Protein AF-0000000085568715 (afdb_homodimer)

Nearest PDB structures (foldseek):
  1q53-assembly1_B  TM=8.128E-01  e=7.634E-03  Arabidopsis thaliana
  8oz4-assembly1_A  TM=8.102E-01  e=3.829E-02  Populus tremula
  3bn7-assembly1_A-2  TM=7.152E-01  e=2.344E-02  Caulobacter vibrioides CB15
  2ftr-assembly1_B  TM=7.388E-01  e=7.197E-02  Halalkalibacterium halodurans C-125
  1q53-assembly1_B  TM=8.127E-01  e=7.634E-03  Arabidopsis thaliana

Solvent-accessible surface area (backbone atoms only — not comparable to full-atom values): 9704 Å² total; per-residue (Å²): 112,68,66,58,50,30,54,51,47,65,69,36,77,54,51,68,31,33,35,40,29,47,61,78,57,85,64,91,55,54,33,86,84,58,51,67,47,76,50,75,39,52,92,41,73,66,36,44,54,50,45,63,68,30,69,68,45,46,55,50,48,54,56,48,59,72,71,44,95,73,77,79,41,84,80,53,62,78,43,79,46,79,111,69,65,57,51,28,54,52,48,66,68,36,77,54,52,68,32,33,35,40,29,46,61,76,57,86,64,91,55,53,34,86,84,58,53,66,47,74,50,75,41,52,92,40,72,68,38,45,55,51,44,63,68,28,68,68,45,46,56,50,48,54,56,48,59,72,72,45,94,74,80,80,40,83,77,51,62,78,42,80,47,81

Sequence (164 aa):
MLNGLKKLFSEIDLVKSAEWSVSRSALPSPAKGFTHAAVMRFDSQEDCLAFMTHPAHVELGATFLDAVDDFLGLNFPVLSLKMLNGLKKLFSEIDLVKSAEWSVSRSALPSPAKGFTHAAVMRFDSQEDCLAFMTHPAHVELGATFLDAVDDFLGLNFPVLSLK

Organism: NCBI:txid586396

InterPro domains:
  IPR011008 Dimeric alpha-beta barrel [SSF54909] (3-78)
  IPR013097 Stress responsive alpha+beta-barrel [PF07876] (1-72)
  IPR013097 Stress responsive alpha+beta-barrel [PS51502] (1-76)
  IPR044662 Stress-response A/B barrel domain-containing protein HS1/DABB1-like [PTHR33178] (1-77)

pLDDT: mean 87.75, std 8.21, range [57.75, 95.31]

Structure (mmCIF, N/CA/C/O backbone):
data_AF-0000000085568715-model_v1
#
loop_
_entity.id
_entity.type
_entity.pdbx_description
1 polymer 'Stress-response A/B barrel domain-containing protein'
#
loop_
_atom_site.group_PDB
_atom_site.id
_atom_site.type_symbol
_atom_site.label_atom_id
_atom_site.label_alt_id
_atom_site.label_comp_id
_atom_site.label_asym_id
_atom_site.label_entity_id
_atom_site.label_seq_id
_atom_site.pdbx_PDB_ins_code
_atom_site.Cartn_x
_atom_site.Cartn_y
_atom_site.Cartn_z
_atom_site.occupancy
_atom_site.B_iso_or_equiv
_atom_site.auth_seq_id
_atom_site.auth_comp_id
_atom_site.auth_asym_id
_atom_site.auth_atom_id
_atom_site.pdbx_PDB_model_num
ATOM 1 N N . MET A 1 1 ? 13.648 -15.484 -11.055 1 67.62 1 MET A N 1
ATOM 2 C CA . MET A 1 1 ? 12.539 -15.414 -10.102 1 67.62 1 MET A CA 1
ATOM 3 C C . MET A 1 1 ? 11.656 -14.203 -10.383 1 67.62 1 MET A C 1
ATOM 5 O O . MET A 1 1 ? 10.461 -14.352 -10.625 1 67.62 1 MET A O 1
ATOM 9 N N . LEU A 1 2 ? 12.219 -13.047 -10.633 1 73.5 2 LEU A N 1
ATOM 10 C CA . LEU A 1 2 ? 11.438 -11.828 -10.852 1 73.5 2 LEU A CA 1
ATOM 11 C C . LEU A 1 2 ? 10.75 -11.867 -12.211 1 73.5 2 LEU A C 1
ATOM 13 O O . LEU A 1 2 ? 9.578 -11.492 -12.328 1 73.5 2 LEU A O 1
ATOM 17 N N . ASN A 1 3 ? 11.445 -12.438 -13.141 1 76.88 3 ASN A N 1
ATOM 18 C CA . ASN A 1 3 ? 10.883 -12.516 -14.484 1 76.88 3 ASN A CA 1
ATOM 19 C C . ASN A 1 3 ? 9.68 -13.453 -14.531 1 76.88 3 ASN A C 1
ATOM 21 O O . ASN A 1 3 ? 8.711 -13.195 -15.242 1 76.88 3 ASN A O 1
ATOM 25 N N . GLY A 1 4 ? 9.797 -14.422 -13.797 1 76.94 4 GLY A N 1
ATOM 26 C CA . GLY A 1 4 ? 8.688 -15.359 -13.711 1 76.94 4 GLY A CA 1
ATOM 27 C C . GLY A 1 4 ? 7.453 -14.766 -13.047 1 76.94 4 GLY A C 1
ATOM 28 O O . GLY A 1 4 ? 6.332 -14.992 -13.5 1 76.94 4 GLY A O 1
ATOM 29 N N . LEU A 1 5 ? 7.711 -13.969 -12.109 1 80.06 5 LEU A N 1
ATOM 30 C CA . LEU A 1 5 ? 6.609 -13.305 -11.414 1 80.06 5 LEU A CA 1
ATOM 31 C C . LEU A 1 5 ? 5.93 -12.289 -12.328 1 80.06 5 LEU A C 1
ATOM 33 O O . LEU A 1 5 ? 4.699 -12.211 -12.367 1 80.06 5 LEU A O 1
ATOM 37 N N . LYS A 1 6 ? 6.707 -11.602 -13.086 1 85 6 LYS A N 1
ATOM 38 C CA . LYS A 1 6 ? 6.168 -10.61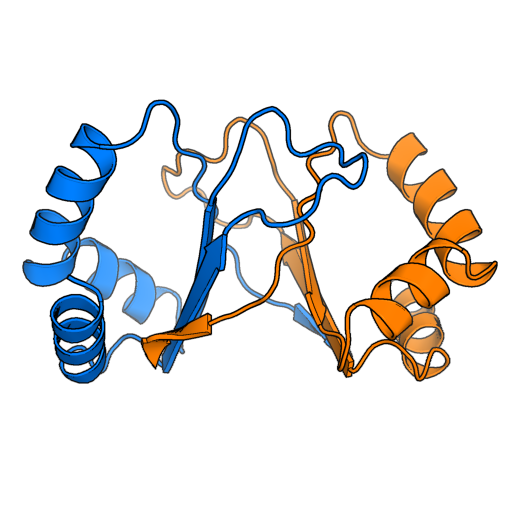7 -14.016 1 85 6 LYS A CA 1
ATOM 39 C C . LYS A 1 6 ? 5.297 -11.281 -15.078 1 85 6 LYS A C 1
ATOM 41 O O . LYS A 1 6 ? 4.223 -10.781 -15.414 1 85 6 LYS A O 1
ATOM 46 N N . LYS A 1 7 ? 5.797 -12.336 -15.578 1 82.62 7 LYS A N 1
ATOM 47 C CA . LYS A 1 7 ? 5.043 -13.078 -16.578 1 82.62 7 LYS A CA 1
ATOM 48 C C . LYS A 1 7 ? 3.727 -13.602 -16 1 82.62 7 LYS A C 1
ATOM 50 O O . LYS A 1 7 ? 2.688 -13.539 -16.672 1 82.62 7 LYS A O 1
ATOM 55 N N . LEU A 1 8 ? 3.82 -14 -14.844 1 81.31 8 LEU A N 1
ATOM 56 C CA . LEU A 1 8 ? 2.629 -14.523 -14.188 1 81.31 8 LEU A CA 1
ATOM 57 C C . LEU A 1 8 ? 1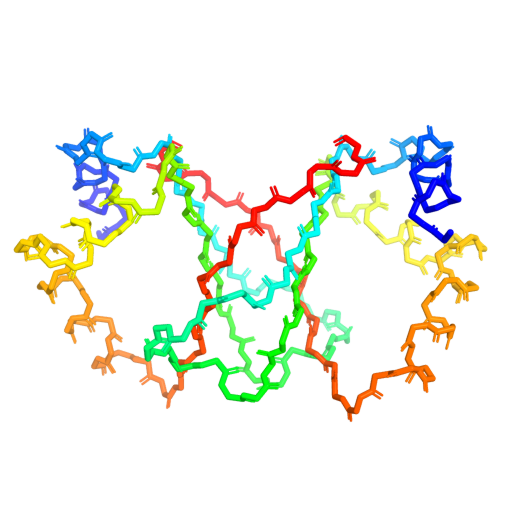.572 -13.438 -14.031 1 81.31 8 LEU A C 1
ATOM 59 O O . LEU A 1 8 ? 0.412 -13.633 -14.391 1 81.31 8 LEU A O 1
ATOM 63 N N . PHE A 1 9 ? 1.966 -12.289 -13.609 1 85.94 9 PHE A N 1
ATOM 64 C CA . PHE A 1 9 ? 1.025 -11.195 -13.391 1 85.94 9 PHE A CA 1
ATOM 65 C C . PHE A 1 9 ? 0.506 -10.656 -14.719 1 85.94 9 PHE A C 1
ATOM 67 O O . PHE A 1 9 ? -0.634 -10.195 -14.805 1 85.94 9 PHE A O 1
ATOM 74 N N . SER A 1 10 ? 1.335 -10.766 -15.68 1 86.12 10 SER A N 1
ATOM 75 C CA . SER A 1 10 ? 0.915 -10.297 -17 1 86.12 10 SER A CA 1
ATOM 76 C C . SER A 1 10 ? -0.204 -11.164 -17.562 1 86.12 10 SER A C 1
ATOM 78 O O . SER A 1 10 ? -1.019 -10.695 -18.359 1 86.12 10 SER A O 1
ATOM 80 N N . GLU A 1 11 ? -0.207 -12.352 -17.109 1 85.38 11 GLU A N 1
ATOM 81 C CA . GLU A 1 11 ? -1.187 -13.297 -17.641 1 85.38 11 GLU A CA 1
ATOM 82 C C . GLU A 1 11 ? -2.482 -13.25 -16.828 1 85.38 11 GLU A C 1
ATOM 84 O O . GLU A 1 11 ? -3.504 -13.797 -17.266 1 85.38 11 GLU A O 1
ATOM 89 N N . ILE A 1 12 ? -2.432 -12.656 -15.758 1 89.56 12 ILE A N 1
ATOM 90 C CA . ILE A 1 12 ? -3.625 -12.547 -14.922 1 89.56 12 ILE A CA 1
ATOM 91 C C . ILE A 1 12 ? -4.309 -11.203 -15.164 1 89.56 12 ILE A C 1
ATOM 93 O O . ILE A 1 12 ? -3.957 -10.2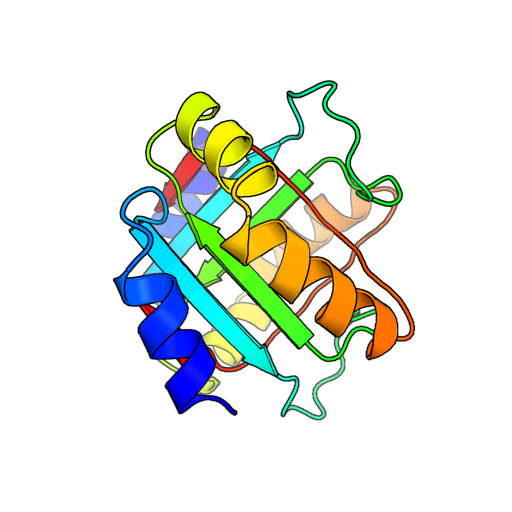03 -14.539 1 89.56 12 ILE A O 1
ATOM 97 N N . ASP A 1 13 ? -5.391 -11.156 -15.938 1 91.31 13 ASP A N 1
ATOM 98 C CA . ASP A 1 13 ? -6.059 -9.922 -16.344 1 91.31 13 ASP A CA 1
ATOM 99 C C . ASP A 1 13 ? -6.777 -9.266 -15.172 1 91.31 13 ASP A C 1
ATOM 101 O O . ASP A 1 13 ? -7.066 -8.07 -15.203 1 91.31 13 ASP A O 1
ATOM 105 N N . LEU A 1 14 ? -7.07 -10.062 -14.203 1 92.88 14 LEU A N 1
ATOM 106 C CA . LEU A 1 14 ? -7.805 -9.562 -13.047 1 92.88 14 LEU A CA 1
ATOM 107 C C . LEU A 1 14 ? -7 -8.508 -12.297 1 92.88 14 LEU A C 1
ATOM 109 O O . LEU A 1 14 ? -7.57 -7.609 -11.672 1 92.88 14 LEU A O 1
ATOM 113 N N . VAL A 1 15 ? -5.699 -8.633 -12.383 1 93.69 15 VAL A N 1
ATOM 114 C CA . VAL A 1 15 ? -4.812 -7.695 -11.695 1 93.69 15 VAL A CA 1
ATOM 115 C C . VAL A 1 15 ? -4.492 -6.52 -12.617 1 93.69 15 VAL A C 1
ATOM 117 O O . VAL A 1 15 ? -3.941 -6.707 -13.703 1 93.69 15 VAL A O 1
ATOM 120 N N . LYS A 1 16 ? -4.777 -5.316 -12.156 1 95.25 16 LYS A N 1
ATOM 121 C CA . LYS A 1 16 ? -4.543 -4.137 -12.984 1 95.25 16 LYS A CA 1
ATOM 122 C C . LYS A 1 16 ? -3.119 -3.613 -12.805 1 95.25 16 LYS A C 1
ATOM 124 O O . LYS A 1 16 ? -2.496 -3.15 -13.766 1 95.25 16 LYS A O 1
ATOM 129 N N . SER A 1 17 ? -2.732 -3.67 -11.617 1 95 17 SER A N 1
ATOM 130 C CA . SER A 1 17 ? -1.354 -3.301 -11.312 1 95 17 SER A CA 1
ATOM 131 C C . SER A 1 17 ? -0.828 -4.074 -10.109 1 95 17 SER A C 1
ATOM 133 O O . SER A 1 17 ? -1.598 -4.453 -9.227 1 95 17 SER A O 1
ATOM 135 N N . ALA A 1 18 ? 0.452 -4.379 -10.172 1 94.5 18 ALA A N 1
ATOM 136 C CA . ALA A 1 18 ? 1.166 -5.047 -9.086 1 94.5 18 ALA A CA 1
ATOM 137 C C . ALA A 1 18 ? 2.527 -4.402 -8.852 1 94.5 18 ALA A C 1
ATOM 139 O O . ALA A 1 18 ? 3.297 -4.191 -9.789 1 94.5 18 ALA A O 1
ATOM 140 N N . GLU A 1 19 ? 2.752 -4.035 -7.625 1 94.75 19 GLU A N 1
ATOM 141 C CA . GLU A 1 19 ? 4 -3.393 -7.227 1 94.75 19 GLU A CA 1
ATOM 142 C C . GLU A 1 19 ? 4.672 -4.148 -6.082 1 94.75 19 GLU A C 1
ATOM 144 O O . GLU A 1 19 ? 3.99 -4.707 -5.215 1 94.75 19 GLU A O 1
ATOM 149 N N . TRP A 1 20 ? 5.965 -4.141 -6.199 1 93.19 20 TRP A N 1
ATOM 150 C CA . TRP A 1 20 ? 6.793 -4.805 -5.195 1 93.19 20 TRP A CA 1
ATOM 151 C C . TRP A 1 20 ? 7.805 -3.834 -4.598 1 93.19 20 TRP A C 1
ATOM 153 O O . TRP A 1 20 ? 8.391 -3.02 -5.312 1 93.19 20 TRP A O 1
ATOM 163 N N . SER A 1 21 ? 7.938 -3.928 -3.232 1 93.5 21 SER A N 1
ATOM 164 C CA . SER A 1 21 ? 8.898 -3.074 -2.541 1 93.5 21 SER A CA 1
ATOM 165 C C . SER A 1 21 ? 9.727 -3.871 -1.536 1 93.5 21 SER A C 1
ATOM 167 O O . SER A 1 21 ? 9.203 -4.773 -0.876 1 93.5 21 SER A O 1
ATOM 169 N N . VAL A 1 22 ? 11.016 -3.48 -1.497 1 90.88 22 VAL A N 1
ATOM 170 C CA . VAL A 1 22 ? 11.938 -4.066 -0.526 1 90.88 22 VAL A CA 1
ATOM 171 C C . VAL A 1 22 ? 12.633 -2.959 0.264 1 90.88 22 VAL A C 1
ATOM 173 O O . VAL A 1 22 ? 13.039 -1.943 -0.305 1 90.88 22 VAL A O 1
ATOM 176 N N . SER A 1 23 ? 12.602 -3.195 1.542 1 87.12 23 SER A N 1
ATOM 177 C CA . SER A 1 23 ? 13.273 -2.219 2.391 1 87.12 23 SER A CA 1
ATOM 178 C C . SER A 1 23 ? 14.734 -2.035 1.974 1 87.12 23 SER A C 1
ATOM 180 O O . SER A 1 23 ? 15.461 -3.012 1.807 1 87.12 23 SER A O 1
ATOM 182 N N . ARG A 1 24 ? 15.117 -0.902 1.53 1 72.88 24 ARG A N 1
ATOM 183 C CA . ARG A 1 24 ? 16.516 -0.625 1.245 1 72.88 24 ARG A CA 1
ATOM 184 C C . ARG A 1 24 ? 17.078 0.418 2.207 1 72.88 24 ARG A C 1
ATOM 186 O O . ARG A 1 24 ? 18.266 0.768 2.135 1 72.88 24 ARG A O 1
ATOM 193 N N . SER A 1 25 ? 16.172 0.92 2.906 1 62.06 25 SER A N 1
ATOM 194 C CA . SER A 1 25 ? 16.672 2.07 3.643 1 62.06 25 SER A CA 1
ATOM 195 C C . SER A 1 25 ? 16.812 1.761 5.129 1 62.06 25 SER A C 1
ATOM 197 O O . SER A 1 25 ? 16.031 0.973 5.676 1 62.06 25 SER A O 1
ATOM 199 N N . ALA A 1 26 ? 17.875 2.164 5.5 1 58.22 26 ALA A N 1
ATOM 200 C CA . ALA A 1 26 ? 18.266 2.162 6.902 1 58.22 26 ALA A CA 1
ATOM 201 C C . ALA A 1 26 ? 17.469 3.178 7.707 1 58.22 26 ALA A C 1
ATOM 203 O O . ALA A 1 26 ? 17.656 3.316 8.922 1 58.22 26 ALA A O 1
ATOM 204 N N . LEU A 1 27 ? 16.5 3.902 7.031 1 60.31 27 LEU A N 1
ATOM 205 C CA . LEU A 1 27 ? 15.844 4.953 7.801 1 60.31 27 LEU A CA 1
ATOM 206 C C . LEU A 1 27 ? 14.93 4.359 8.867 1 60.31 27 LEU A C 1
ATOM 208 O O . LEU A 1 27 ? 14.32 3.305 8.656 1 60.31 27 LEU A O 1
ATOM 212 N N . PRO A 1 28 ? 15.102 5.008 10.008 1 64.06 28 PRO A N 1
ATOM 213 C CA . PRO A 1 28 ? 14.188 4.586 11.07 1 64.06 28 PRO A CA 1
ATOM 214 C C . PRO A 1 28 ? 12.727 4.598 10.641 1 64.06 28 PRO A C 1
ATOM 216 O O . PRO A 1 28 ? 12.273 5.551 10 1 64.06 28 PRO A O 1
ATOM 219 N N . SER A 1 29 ? 12.203 3.521 10.492 1 73.5 29 SER A N 1
ATOM 220 C CA . SER A 1 29 ? 10.781 3.416 10.18 1 73.5 29 SER A CA 1
ATOM 221 C C . SER A 1 29 ? 10.078 2.447 11.117 1 73.5 29 SER A C 1
ATOM 223 O O . SER A 1 29 ? 10.703 1.529 11.656 1 73.5 29 SER A O 1
ATOM 225 N N . PRO A 1 30 ? 8.93 2.883 11.469 1 87.12 30 PRO A N 1
ATOM 226 C CA . PRO A 1 30 ? 8.133 1.93 12.242 1 87.12 30 PRO A CA 1
ATOM 227 C C . PRO A 1 30 ? 7.676 0.732 11.414 1 87.12 30 PRO A C 1
ATOM 229 O O . PRO A 1 30 ? 6.48 0.423 11.375 1 87.12 30 PRO A O 1
ATOM 232 N N . ALA A 1 31 ? 8.578 0.003 10.797 1 89.75 31 ALA A N 1
ATOM 233 C CA . ALA A 1 31 ? 8.289 -1.083 9.867 1 89.75 31 ALA A CA 1
ATOM 234 C C . ALA A 1 31 ? 7.926 -2.363 10.609 1 89.75 31 ALA A C 1
ATOM 236 O O . ALA A 1 31 ? 7.422 -3.316 10.008 1 89.75 31 ALA A O 1
ATOM 237 N N . LYS A 1 32 ? 8.125 -2.482 11.891 1 91 32 LYS A N 1
ATOM 238 C CA . LYS A 1 32 ? 7.754 -3.594 12.766 1 91 32 LYS A CA 1
ATOM 239 C C . LYS A 1 32 ? 8.273 -4.918 12.211 1 91 32 LYS A C 1
ATOM 241 O O . LYS A 1 32 ? 7.559 -5.922 12.219 1 91 32 LYS A O 1
ATOM 246 N N . GLY A 1 33 ? 9.43 -4.84 11.586 1 90.81 33 GLY A N 1
ATOM 247 C CA . GLY A 1 33 ? 10.109 -6.051 11.148 1 90.81 33 GLY A CA 1
ATOM 248 C C . GLY A 1 33 ? 9.773 -6.441 9.719 1 90.81 33 GLY A C 1
ATOM 249 O O . GLY A 1 33 ? 10.375 -7.367 9.164 1 90.81 33 GLY A O 1
ATOM 250 N N . PHE A 1 34 ? 8.867 -5.777 9.172 1 94.06 34 PHE A N 1
ATOM 251 C CA . PHE A 1 34 ? 8.539 -6.082 7.785 1 94.06 34 PHE A CA 1
ATOM 252 C C . PHE A 1 34 ? 9.586 -5.508 6.84 1 94.06 34 PHE A C 1
ATOM 254 O O . PHE A 1 34 ? 10.008 -4.363 7 1 94.06 34 PHE A O 1
ATOM 261 N N . THR A 1 35 ? 9.945 -6.379 5.844 1 92.5 35 THR A N 1
ATOM 262 C CA . THR A 1 35 ? 11.047 -6.004 4.957 1 92.5 35 THR A CA 1
ATOM 263 C C . THR A 1 35 ? 10.555 -5.855 3.521 1 92.5 35 THR A C 1
ATOM 265 O O . THR A 1 35 ? 11.242 -5.281 2.68 1 92.5 35 THR A O 1
ATOM 268 N N . HIS A 1 36 ? 9.438 -6.43 3.236 1 93.31 36 HIS A N 1
ATOM 269 C CA . HIS A 1 36 ? 8.867 -6.418 1.894 1 93.31 36 HIS A CA 1
ATOM 270 C C . HIS A 1 36 ? 7.426 -5.922 1.912 1 93.31 36 HIS A C 1
ATOM 272 O O . HIS A 1 36 ? 6.754 -5.992 2.943 1 93.31 36 HIS A O 1
ATOM 278 N N . ALA A 1 37 ? 7.039 -5.332 0.859 1 94.31 37 ALA A N 1
ATOM 279 C CA . ALA A 1 37 ? 5.645 -4.93 0.678 1 94.31 37 ALA A CA 1
ATOM 280 C C . ALA A 1 37 ? 5.195 -5.145 -0.764 1 94.31 37 ALA A C 1
ATOM 282 O O . ALA A 1 37 ? 5.996 -5.027 -1.695 1 94.31 37 ALA A O 1
ATOM 283 N N . ALA A 1 38 ? 3.951 -5.504 -0.915 1 93.38 38 ALA A N 1
ATOM 284 C CA . ALA A 1 38 ? 3.338 -5.637 -2.234 1 93.38 38 ALA A CA 1
ATOM 285 C C . ALA A 1 38 ? 1.993 -4.922 -2.289 1 93.38 38 ALA A C 1
ATOM 287 O O . ALA A 1 38 ? 1.223 -4.957 -1.327 1 93.38 38 ALA A O 1
ATOM 288 N N . VAL A 1 39 ? 1.731 -4.246 -3.389 1 94.94 39 VAL A N 1
ATOM 289 C CA . VAL A 1 39 ? 0.448 -3.594 -3.625 1 94.94 39 VAL A CA 1
ATOM 290 C C . VAL A 1 39 ? -0.13 -4.055 -4.961 1 94.94 39 VAL A C 1
ATOM 292 O O . VAL A 1 39 ? 0.54 -3.979 -5.992 1 94.94 39 VAL A O 1
ATOM 295 N N . MET A 1 40 ? -1.331 -4.582 -4.879 1 93.94 40 MET A N 1
ATOM 296 C CA . MET A 1 40 ? -2.07 -4.98 -6.074 1 93.94 40 MET A CA 1
ATOM 297 C C . MET A 1 40 ? -3.387 -4.219 -6.18 1 93.94 40 MET A C 1
ATOM 299 O O . MET A 1 40 ? -4.062 -3.998 -5.172 1 93.94 40 MET A O 1
ATOM 303 N N . ARG A 1 41 ? -3.721 -3.891 -7.398 1 94.81 41 ARG A N 1
ATOM 304 C CA . ARG A 1 41 ? -4.957 -3.158 -7.645 1 94.81 41 ARG A CA 1
ATOM 305 C C . ARG A 1 41 ? -5.898 -3.957 -8.547 1 94.81 41 ARG A C 1
ATOM 307 O O . ARG A 1 41 ? -5.453 -4.598 -9.5 1 94.81 41 ARG A O 1
ATOM 314 N N . PHE A 1 42 ? -7.102 -3.805 -8.195 1 94.44 42 PHE A N 1
ATOM 315 C CA . PHE A 1 42 ? -8.172 -4.477 -8.922 1 94.44 42 PHE A CA 1
ATOM 316 C C . PHE A 1 42 ? -9.273 -3.492 -9.297 1 94.44 42 PHE A C 1
ATOM 318 O O . PHE A 1 42 ? -9.398 -2.432 -8.68 1 94.44 42 PHE A O 1
ATOM 325 N N . ASP A 1 43 ? -10.078 -3.881 -10.281 1 95 43 ASP A N 1
ATOM 326 C CA . ASP A 1 43 ? -11.164 -2.998 -10.711 1 95 43 ASP A CA 1
ATOM 327 C C . ASP A 1 43 ? -12.367 -3.115 -9.773 1 95 43 ASP A C 1
ATOM 329 O O . ASP A 1 43 ? -13.188 -2.197 -9.695 1 95 43 ASP A O 1
ATOM 333 N N . SER A 1 44 ? -12.484 -4.27 -9.133 1 93.19 44 SER A N 1
ATOM 334 C CA . SER A 1 44 ? -13.625 -4.523 -8.258 1 93.19 44 SER A CA 1
ATOM 335 C C . SER A 1 44 ? -13.273 -5.543 -7.176 1 93.19 44 SER A C 1
ATOM 337 O O . SER A 1 44 ? -12.25 -6.23 -7.27 1 93.19 44 SER A O 1
ATOM 339 N N . GLN A 1 45 ? -14.102 -5.512 -6.145 1 89.62 45 GLN A N 1
ATOM 340 C CA . GLN A 1 45 ? -13.938 -6.512 -5.098 1 89.62 45 GLN A CA 1
ATOM 341 C C . GLN A 1 45 ? -14.086 -7.926 -5.66 1 89.62 45 GLN A C 1
ATOM 343 O O . GLN A 1 45 ? -13.398 -8.852 -5.219 1 89.62 45 GLN A O 1
ATOM 348 N N . GLU A 1 46 ? -14.977 -8.094 -6.645 1 91.94 46 GLU A N 1
ATOM 349 C CA . GLU A 1 46 ? -15.195 -9.391 -7.289 1 91.94 46 GLU A CA 1
ATOM 350 C C . GLU A 1 46 ? -13.922 -9.875 -7.988 1 91.94 46 GLU A C 1
ATOM 352 O O . GLU A 1 46 ? -13.586 -11.055 -7.922 1 91.94 46 GLU A O 1
ATOM 357 N N . ASP A 1 47 ? -13.266 -8.961 -8.586 1 93.44 47 ASP A N 1
ATOM 358 C CA . ASP A 1 47 ? -12.016 -9.305 -9.266 1 93.44 47 ASP A CA 1
ATOM 359 C C . ASP A 1 47 ? -10.953 -9.75 -8.258 1 93.44 47 ASP A C 1
ATOM 361 O O . ASP A 1 47 ? -10.211 -10.703 -8.516 1 93.44 47 ASP A O 1
ATOM 365 N N . CYS A 1 48 ? -10.898 -9.055 -7.16 1 90.81 48 CYS A N 1
ATOM 366 C CA . CYS A 1 48 ? -9.953 -9.414 -6.117 1 90.81 48 CYS A CA 1
ATOM 367 C C . CYS A 1 48 ? -10.234 -10.812 -5.578 1 90.81 48 CYS A C 1
ATOM 369 O O . CYS A 1 48 ? -9.32 -11.633 -5.465 1 90.81 48 CYS A O 1
ATOM 371 N N . LEU A 1 49 ? -11.461 -11.086 -5.332 1 89 49 LEU A N 1
ATOM 372 C CA . LEU A 1 49 ? -11.844 -12.383 -4.801 1 89 49 LEU A CA 1
ATOM 373 C C . LEU A 1 49 ? -11.547 -13.492 -5.805 1 89 49 LEU A C 1
ATOM 375 O O . LEU A 1 49 ? -11.102 -14.578 -5.43 1 89 49 LEU A O 1
ATOM 379 N N . ALA A 1 50 ? -11.797 -13.211 -7.055 1 92.56 50 ALA A N 1
ATOM 380 C CA . ALA A 1 50 ? -11.492 -14.172 -8.109 1 92.56 50 ALA A CA 1
ATOM 381 C C . ALA A 1 50 ? -9.992 -14.453 -8.18 1 92.56 50 ALA A C 1
ATOM 383 O O . ALA A 1 50 ? -9.578 -15.594 -8.375 1 92.56 50 ALA A O 1
ATOM 384 N N . PHE A 1 51 ? -9.242 -13.336 -7.984 1 91.94 51 PHE A N 1
ATOM 385 C CA . PHE A 1 51 ? -7.793 -13.484 -7.984 1 91.94 51 PHE A CA 1
ATOM 386 C C . PHE A 1 51 ? -7.332 -14.336 -6.809 1 91.94 51 PHE A C 1
ATOM 388 O O . PHE A 1 51 ? -6.438 -15.172 -6.953 1 91.94 51 PHE A O 1
ATOM 395 N N . MET A 1 52 ? -7.98 -14.164 -5.719 1 88.19 52 MET A N 1
ATOM 396 C CA . MET A 1 52 ? -7.578 -14.867 -4.504 1 88.19 52 MET A CA 1
ATOM 397 C C . MET A 1 52 ? -7.77 -16.375 -4.648 1 88.19 52 MET A C 1
ATOM 399 O O . MET A 1 52 ? -7.039 -17.156 -4.039 1 88.19 52 MET A O 1
ATOM 403 N N . THR A 1 53 ? -8.695 -16.766 -5.477 1 90.69 53 THR A N 1
ATOM 404 C CA . THR A 1 53 ? -8.984 -18.188 -5.641 1 90.69 53 THR A CA 1
ATOM 405 C C . THR A 1 53 ? -8.375 -18.719 -6.938 1 90.69 53 THR A C 1
ATOM 407 O O . THR A 1 53 ? -8.5 -19.906 -7.246 1 90.69 53 THR A O 1
ATOM 410 N N . HIS A 1 54 ? -7.777 -17.891 -7.699 1 90.62 54 HIS A N 1
ATOM 411 C CA . HIS A 1 54 ? -7.129 -18.312 -8.938 1 90.62 54 HIS A CA 1
ATOM 412 C C . HIS A 1 54 ? -5.98 -19.266 -8.656 1 90.62 54 HIS A C 1
ATOM 414 O O . HIS A 1 54 ? -5.199 -19.062 -7.727 1 90.62 54 HIS A O 1
ATOM 420 N N . PRO A 1 55 ? -5.867 -20.281 -9.445 1 90.31 55 PRO A N 1
ATOM 421 C CA . PRO A 1 55 ? -4.836 -21.297 -9.195 1 90.31 55 PRO A CA 1
ATOM 422 C C . PRO A 1 55 ? -3.428 -20.703 -9.172 1 90.31 55 PRO A C 1
ATOM 424 O O . PRO A 1 55 ? -2.598 -21.109 -8.359 1 90.31 55 PRO A O 1
ATOM 427 N N . ALA A 1 56 ? -3.188 -19.797 -9.984 1 84.31 56 ALA A N 1
ATOM 428 C CA . ALA A 1 56 ? -1.871 -19.172 -10.047 1 84.31 56 ALA A CA 1
ATOM 429 C C . ALA A 1 56 ? -1.55 -18.438 -8.742 1 84.31 56 ALA A C 1
ATOM 431 O O . ALA A 1 56 ? -0.426 -18.531 -8.242 1 84.31 56 ALA A O 1
ATOM 432 N N . HIS A 1 57 ? -2.494 -17.656 -8.188 1 87.94 57 HIS A N 1
ATOM 433 C CA . HIS A 1 57 ? -2.283 -16.953 -6.922 1 87.94 57 HIS A CA 1
ATOM 434 C C . HIS A 1 57 ? -2.115 -17.953 -5.773 1 87.94 57 HIS A C 1
ATOM 436 O O . HIS A 1 57 ? -1.276 -17.75 -4.891 1 87.94 57 HIS A O 1
ATOM 442 N N . VAL A 1 58 ? -2.934 -18.969 -5.816 1 88.19 58 VAL A N 1
ATOM 443 C CA . VAL A 1 58 ? -2.887 -19.953 -4.734 1 88.19 58 VAL A CA 1
ATOM 444 C C . VAL A 1 58 ? -1.496 -20.578 -4.668 1 88.19 58 VAL A C 1
ATOM 446 O O . VAL A 1 58 ? -0.912 -20.688 -3.588 1 88.19 58 VAL A O 1
ATOM 449 N N . GLU A 1 59 ? -0.964 -20.953 -5.801 1 86.62 59 GLU A N 1
ATOM 450 C CA . GLU A 1 59 ? 0.371 -21.547 -5.852 1 86.62 59 GLU A CA 1
ATOM 451 C C . GLU A 1 59 ? 1.433 -20.547 -5.402 1 86.62 59 GLU A C 1
ATOM 453 O O . GLU A 1 59 ? 2.316 -20.891 -4.613 1 86.62 59 GLU A O 1
ATOM 458 N N . LEU A 1 60 ? 1.366 -19.359 -5.895 1 84.31 60 LEU A N 1
ATOM 459 C CA . LEU A 1 60 ? 2.299 -18.297 -5.52 1 84.31 60 LEU A CA 1
ATOM 460 C C . LEU A 1 60 ? 2.205 -18 -4.031 1 84.31 60 LEU A C 1
ATOM 462 O O . LEU A 1 60 ? 3.229 -17.844 -3.359 1 84.31 60 LEU A O 1
ATOM 466 N N . GLY A 1 61 ? 1.015 -17.859 -3.586 1 86.75 61 GLY A N 1
ATOM 467 C CA . GLY A 1 61 ? 0.792 -17.594 -2.174 1 86.75 61 GLY A CA 1
ATOM 468 C C . GLY A 1 61 ? 1.408 -18.625 -1.261 1 86.75 61 GLY A C 1
ATOM 469 O O . GLY A 1 61 ? 2.016 -18.297 -0.243 1 86.75 61 GLY A O 1
ATOM 470 N N . ALA A 1 62 ? 1.241 -19.891 -1.66 1 87.81 62 ALA A N 1
ATOM 471 C CA . ALA A 1 62 ? 1.805 -20.969 -0.86 1 87.81 62 ALA A CA 1
ATOM 472 C C . ALA A 1 62 ? 3.326 -20.875 -0.799 1 87.81 62 ALA A C 1
ATOM 474 O O . ALA A 1 62 ? 3.922 -21.016 0.271 1 87.81 62 ALA A O 1
ATOM 475 N N . THR A 1 63 ? 3.926 -20.625 -1.884 1 84.88 63 THR A N 1
ATOM 476 C CA . THR A 1 63 ? 5.375 -20.484 -1.958 1 84.88 63 THR A CA 1
ATOM 477 C C . THR A 1 63 ? 5.84 -19.281 -1.127 1 84.88 63 THR A C 1
ATOM 479 O O . THR A 1 63 ? 6.828 -19.375 -0.394 1 84.88 63 THR A O 1
ATOM 482 N N . PHE A 1 64 ? 5.121 -18.25 -1.22 1 86 64 PHE A N 1
ATOM 483 C CA . PHE A 1 64 ? 5.461 -17.031 -0.5 1 86 64 PHE A CA 1
ATOM 484 C C . PHE A 1 64 ? 5.348 -17.25 1.005 1 86 64 PHE A C 1
ATOM 486 O O . PHE A 1 64 ? 6.25 -16.875 1.758 1 86 64 PHE A O 1
ATOM 493 N N . LEU A 1 65 ? 4.27 -17.859 1.42 1 87.56 65 LEU A N 1
ATOM 494 C CA . LEU A 1 65 ? 4.043 -18.062 2.848 1 87.56 65 LEU A CA 1
ATOM 495 C C . LEU A 1 65 ? 5.105 -18.969 3.445 1 87.56 65 LEU A C 1
ATOM 497 O O . LEU A 1 65 ? 5.473 -18.828 4.613 1 87.56 65 LEU A O 1
ATOM 501 N N . ASP A 1 66 ? 5.648 -19.797 2.615 1 90.31 66 ASP A N 1
ATOM 502 C CA . ASP A 1 66 ? 6.723 -20.672 3.061 1 90.31 66 ASP A CA 1
ATOM 503 C C . ASP A 1 66 ? 8.039 -19.906 3.20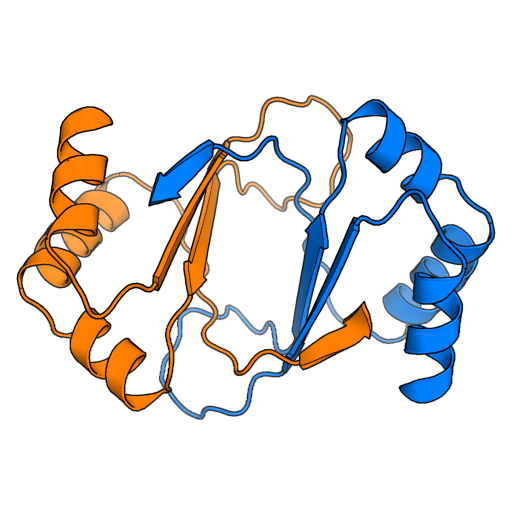9 1 90.31 66 ASP A C 1
ATOM 505 O O . ASP A 1 66 ? 8.914 -20.312 3.977 1 90.31 66 ASP A O 1
ATOM 509 N N . ALA A 1 67 ? 8.141 -18.844 2.559 1 88.88 67 ALA A N 1
ATOM 510 C CA . ALA A 1 67 ? 9.406 -18.109 2.475 1 88.88 67 ALA A CA 1
ATOM 511 C C . ALA A 1 67 ? 9.445 -16.969 3.486 1 88.88 67 ALA A C 1
ATOM 513 O O . ALA A 1 67 ? 10.516 -16.438 3.791 1 88.88 67 ALA A O 1
ATOM 514 N N . VAL A 1 68 ? 8.297 -16.641 4.016 1 90.12 68 VAL A N 1
ATOM 515 C CA . VAL A 1 68 ? 8.266 -15.445 4.852 1 90.12 68 VAL A CA 1
ATOM 516 C C . VAL A 1 68 ? 8.055 -15.836 6.312 1 90.12 68 VAL A C 1
ATOM 518 O O . VAL A 1 68 ? 7.438 -16.859 6.602 1 90.12 68 VAL A O 1
ATOM 521 N N . ASP A 1 69 ? 8.586 -15.008 7.215 1 93.69 69 ASP A N 1
ATOM 522 C CA . ASP A 1 69 ? 8.438 -15.227 8.648 1 93.69 69 ASP A CA 1
ATOM 523 C C . ASP A 1 69 ? 7.098 -14.695 9.156 1 93.69 69 ASP A C 1
ATOM 525 O O . ASP A 1 69 ? 6.551 -15.211 10.133 1 93.69 69 ASP A O 1
ATOM 529 N N . ASP A 1 70 ? 6.633 -13.719 8.562 1 93.62 70 ASP A N 1
ATOM 530 C CA . ASP A 1 70 ? 5.398 -13.039 8.945 1 93.62 70 ASP A CA 1
ATOM 531 C C . ASP A 1 70 ? 4.715 -12.422 7.727 1 93.62 70 ASP A C 1
ATOM 533 O O . ASP A 1 70 ? 5.375 -12.062 6.75 1 93.62 70 ASP A O 1
ATOM 537 N N . PHE A 1 71 ? 3.408 -12.414 7.836 1 93.5 71 PHE A N 1
ATOM 538 C CA . PHE A 1 71 ? 2.641 -11.914 6.703 1 93.5 71 PHE A CA 1
ATOM 539 C C . PHE A 1 71 ? 1.448 -11.086 7.176 1 93.5 71 PHE A C 1
ATOM 541 O O . PHE A 1 71 ? 0.685 -11.531 8.039 1 93.5 71 PHE A O 1
ATOM 548 N N . LEU A 1 72 ? 1.424 -9.875 6.738 1 93.44 72 LEU A N 1
ATOM 549 C CA . LEU A 1 72 ? 0.286 -8.984 6.938 1 93.44 72 LEU A CA 1
ATOM 550 C C . LEU A 1 72 ? -0.384 -8.648 5.609 1 93.44 72 LEU A C 1
ATOM 552 O O . LEU A 1 72 ? 0.284 -8.234 4.66 1 93.44 72 LEU A O 1
ATOM 556 N N . GLY A 1 73 ? -1.692 -8.945 5.508 1 92.12 73 GLY A N 1
ATOM 557 C CA . GLY A 1 73 ? -2.441 -8.688 4.289 1 92.12 73 GLY A CA 1
ATOM 558 C C . GLY A 1 73 ? -3.684 -7.844 4.52 1 92.12 73 GLY A C 1
ATOM 559 O O . GLY A 1 73 ? -4.484 -8.141 5.406 1 92.12 73 GLY A O 1
ATOM 560 N N . LEU A 1 74 ? -3.807 -6.797 3.744 1 92 74 LEU A N 1
ATOM 561 C CA . LEU A 1 74 ? -4.973 -5.922 3.773 1 92 74 LEU A CA 1
ATOM 562 C C . LEU A 1 74 ? -5.66 -5.887 2.412 1 92 74 LEU A C 1
ATOM 564 O O . LEU A 1 74 ? -4.992 -5.863 1.375 1 92 74 LEU A O 1
ATOM 568 N N . ASN A 1 75 ? -6.992 -5.961 2.465 1 89.69 75 ASN A N 1
ATOM 569 C CA . ASN A 1 75 ? -7.828 -5.828 1.275 1 89.69 75 ASN A CA 1
ATOM 570 C C . ASN A 1 75 ? -8.984 -4.859 1.506 1 89.69 75 ASN A C 1
ATOM 572 O O . ASN A 1 75 ? -9.992 -5.223 2.113 1 89.69 75 ASN A O 1
ATOM 576 N N . PHE A 1 76 ? -8.742 -3.631 1.003 1 91.25 76 PHE A N 1
ATOM 577 C CA . PHE A 1 76 ? -9.703 -2.568 1.286 1 91.25 76 PHE A CA 1
ATOM 578 C C . PHE A 1 76 ? -10.016 -1.77 0.026 1 91.25 76 PHE A C 1
ATOM 580 O O . PHE A 1 76 ? -9.172 -1.665 -0.872 1 91.25 76 PHE A O 1
ATOM 587 N N . PRO A 1 77 ? -11.281 -1.273 -0.025 1 92.06 77 PRO A N 1
ATOM 588 C CA . PRO A 1 77 ? -11.523 -0.29 -1.084 1 92.06 77 PRO A CA 1
ATOM 589 C C . PRO A 1 77 ? -10.672 0.966 -0.928 1 92.06 77 PRO A C 1
ATOM 591 O O . PRO A 1 77 ? -10.336 1.354 0.194 1 92.06 77 PRO A O 1
ATOM 594 N N . VAL A 1 78 ? -10.352 1.54 -2.104 1 92.88 78 VAL A N 1
ATOM 595 C CA . VAL A 1 78 ? -9.414 2.656 -2.068 1 92.88 78 VAL A CA 1
ATOM 596 C C . VAL A 1 78 ? -10.148 3.959 -2.371 1 92.88 78 VAL A C 1
ATOM 598 O O . VAL A 1 78 ? -10.992 4.012 -3.27 1 92.88 78 VAL A O 1
ATOM 601 N N . LEU A 1 79 ? -9.828 4.965 -1.594 1 90.88 79 LEU A N 1
ATOM 602 C CA . LEU A 1 79 ? -10.234 6.344 -1.843 1 90.88 79 LEU A CA 1
ATOM 603 C C . LEU A 1 79 ? -9.031 7.207 -2.211 1 90.88 79 LEU A C 1
ATOM 605 O O . LEU A 1 79 ? -8.062 7.289 -1.451 1 90.88 79 LEU A O 1
ATOM 609 N N . SER A 1 80 ? -9.078 7.773 -3.436 1 91.88 80 SER A N 1
ATOM 610 C CA . SER A 1 80 ? -7.988 8.648 -3.855 1 91.88 80 SER A CA 1
ATOM 611 C C . SER A 1 80 ? -8.07 10.008 -3.174 1 91.88 80 SER A C 1
ATOM 613 O O . SER A 1 80 ? -9.109 10.672 -3.236 1 91.88 80 SER A O 1
ATOM 615 N N . LEU A 1 81 ? -6.969 10.461 -2.561 1 89.81 81 LEU A N 1
ATOM 616 C CA . LEU A 1 81 ? -6.922 11.75 -1.877 1 89.81 81 LEU A CA 1
ATOM 617 C C . LEU A 1 81 ? -6.227 12.797 -2.738 1 89.81 81 LEU A C 1
ATOM 619 O O . LEU A 1 81 ? -6.348 14 -2.482 1 89.81 81 LEU A O 1
ATOM 623 N N . LYS A 1 82 ? -5.5 12.336 -3.629 1 87.25 82 LYS A N 1
ATOM 624 C CA . LYS A 1 82 ? -4.773 13.188 -4.57 1 87.25 82 LYS A CA 1
ATOM 625 C C . LYS A 1 82 ? -4.523 12.461 -5.887 1 87.25 82 LYS A C 1
ATOM 627 O O . LYS A 1 82 ? -4.027 11.336 -5.895 1 87.25 82 LYS A O 1
ATOM 632 N N . MET B 1 1 ? -13.578 16.812 7.609 1 67.94 1 MET B N 1
ATOM 633 C CA . MET B 1 1 ? -12.297 16.172 7.91 1 67.94 1 MET B CA 1
ATOM 634 C C . MET B 1 1 ? -11.633 15.664 6.637 1 67.94 1 MET B C 1
ATOM 636 O O . MET B 1 1 ? -10.516 16.078 6.312 1 67.94 1 MET B O 1
ATOM 640 N N . LEU B 1 2 ? -12.344 15.016 5.754 1 73.69 2 LEU B N 1
ATOM 641 C CA . LEU B 1 2 ? -11.766 14.461 4.535 1 73.69 2 LEU B CA 1
ATOM 642 C C . LEU B 1 2 ? -11.414 15.562 3.543 1 73.69 2 LEU B C 1
ATOM 644 O O . LEU B 1 2 ? -10.344 15.523 2.924 1 73.69 2 LEU B O 1
ATOM 648 N N . ASN B 1 3 ? -12.25 16.531 3.525 1 77.19 3 ASN B N 1
ATOM 649 C CA . ASN B 1 3 ? -12.008 17.641 2.607 1 77.19 3 ASN B CA 1
ATOM 650 C C . ASN B 1 3 ? -10.75 18.422 2.992 1 77.19 3 ASN B C 1
ATOM 652 O O . ASN B 1 3 ? -10.016 18.891 2.121 1 77.19 3 ASN B O 1
ATOM 656 N N . GLY B 1 4 ? -10.594 18.516 4.195 1 77.06 4 GLY B N 1
ATOM 657 C CA . GLY B 1 4 ? -9.398 19.203 4.684 1 77.06 4 GLY B CA 1
ATOM 658 C C . GLY B 1 4 ? -8.117 18.453 4.375 1 77.06 4 GLY B C 1
ATOM 659 O O . GLY B 1 4 ? -7.113 19.062 4 1 77.06 4 GLY B O 1
ATOM 660 N N . LEU B 1 5 ? -8.234 17.203 4.445 1 80.38 5 LEU B N 1
ATOM 661 C CA . LEU B 1 5 ? -7.082 16.375 4.133 1 80.38 5 LEU B CA 1
ATOM 662 C C . LEU B 1 5 ? -6.746 16.438 2.648 1 80.38 5 LEU B C 1
ATOM 664 O O . LEU B 1 5 ? -5.578 16.547 2.273 1 80.38 5 LEU B O 1
ATOM 668 N N . LYS B 1 6 ? -7.738 16.453 1.841 1 85.25 6 LYS B N 1
ATOM 669 C CA . LYS B 1 6 ? -7.543 16.562 0.397 1 85.25 6 LYS B CA 1
ATOM 670 C C . LYS B 1 6 ? -6.883 17.875 0.019 1 85.25 6 LYS B C 1
ATOM 672 O O . LYS B 1 6 ? -5.977 17.906 -0.815 1 85.25 6 LYS B O 1
ATOM 677 N N . LYS B 1 7 ? -7.371 18.891 0.603 1 82.81 7 LYS B N 1
ATOM 678 C CA . LYS B 1 7 ? -6.797 20.219 0.344 1 82.81 7 LYS B CA 1
ATOM 679 C C . LYS B 1 7 ? -5.336 20.266 0.779 1 82.81 7 LYS B C 1
ATOM 681 O O . LYS B 1 7 ? -4.496 20.828 0.072 1 82.81 7 LYS B O 1
ATOM 686 N N . LEU B 1 8 ? -5.117 19.656 1.825 1 81.38 8 LEU B N 1
ATOM 687 C CA . LEU B 1 8 ? -3.754 19.641 2.346 1 81.38 8 LEU B CA 1
ATOM 688 C C . LEU B 1 8 ? -2.814 18.922 1.387 1 81.38 8 LEU B C 1
ATOM 690 O O . LEU B 1 8 ? -1.756 19.453 1.033 1 81.38 8 LEU B O 1
ATOM 694 N N . PHE B 1 9 ? -3.221 17.828 0.894 1 86.06 9 PHE B N 1
ATOM 695 C CA . PHE B 1 9 ? -2.379 17.047 -0.002 1 86.06 9 PHE B CA 1
ATOM 696 C C . PHE B 1 9 ? -2.25 17.719 -1.358 1 86.06 9 PHE B C 1
ATOM 698 O O . PHE B 1 9 ? -1.218 17.609 -2.021 1 86.06 9 PHE B O 1
ATOM 705 N N . SER B 1 10 ? -3.27 18.422 -1.689 1 86.31 10 SER B N 1
ATOM 706 C CA . SER B 1 10 ? -3.227 19.141 -2.961 1 86.31 10 SER B CA 1
ATOM 707 C C . SER B 1 10 ? -2.182 20.25 -2.934 1 86.31 10 SER B C 1
ATOM 709 O O . SER B 1 10 ? -1.634 20.609 -3.975 1 86.31 10 SER B O 1
ATOM 711 N N . GLU B 1 11 ? -1.938 20.688 -1.767 1 85.5 11 GLU B N 1
ATOM 712 C CA . GLU B 1 11 ? -1.013 21.797 -1.629 1 85.5 11 GLU B CA 1
ATOM 713 C C . GLU B 1 11 ? 0.424 21.312 -1.463 1 85.5 11 GLU B C 1
ATOM 715 O O . GLU B 1 11 ? 1.368 22.094 -1.572 1 85.5 11 GLU B O 1
ATOM 720 N N . ILE B 1 12 ? 0.565 20.109 -1.224 1 89.75 12 ILE B N 1
ATOM 721 C CA . ILE B 1 12 ? 1.901 19.547 -1.063 1 89.75 12 ILE B CA 1
ATOM 722 C C . ILE B 1 12 ? 2.354 18.922 -2.375 1 89.75 12 ILE B C 1
ATOM 724 O O . ILE B 1 12 ? 2.059 17.75 -2.641 1 89.75 12 ILE B O 1
ATOM 728 N N . ASP B 1 13 ? 3.197 19.578 -3.143 1 91.38 13 ASP B N 1
ATOM 729 C CA . ASP B 1 13 ? 3.611 19.156 -4.473 1 91.38 13 ASP B CA 1
ATOM 730 C C . ASP B 1 13 ? 4.516 17.922 -4.395 1 91.38 13 ASP B C 1
ATOM 732 O O . ASP B 1 13 ? 4.664 17.188 -5.375 1 91.38 13 ASP B O 1
ATOM 736 N N . LEU B 1 14 ? 5.121 17.75 -3.26 1 92.94 14 LEU B N 1
ATOM 737 C CA . LEU B 1 14 ? 6.055 16.641 -3.084 1 92.94 14 LEU B CA 1
ATOM 738 C C . LEU B 1 14 ? 5.34 15.297 -3.211 1 92.94 14 LEU B C 1
ATOM 740 O O . LEU B 1 14 ? 5.945 14.305 -3.617 1 92.94 14 LEU B O 1
ATOM 744 N N . VAL B 1 15 ? 4.078 15.305 -2.863 1 93.69 15 VAL B N 1
ATOM 745 C CA . VAL B 1 15 ? 3.287 14.078 -2.924 1 93.69 15 VAL B CA 1
ATOM 746 C C . VAL B 1 15 ? 2.635 13.953 -4.297 1 93.69 15 VAL B C 1
ATOM 748 O O . VAL B 1 15 ? 1.872 14.828 -4.715 1 93.69 15 VAL B O 1
ATOM 751 N N . LYS B 1 16 ? 2.883 12.836 -4.973 1 95.31 16 LYS B N 1
ATOM 752 C CA . LYS B 1 16 ? 2.334 12.641 -6.309 1 95.31 16 LYS B CA 1
ATOM 753 C C . LYS B 1 16 ? 0.946 12.008 -6.246 1 95.31 16 LYS B C 1
ATOM 755 O O . LYS B 1 16 ? 0.069 12.344 -7.047 1 95.31 16 LYS B O 1
ATOM 760 N N . SER B 1 17 ? 0.861 11.133 -5.371 1 95.06 17 SER B N 1
ATOM 761 C CA . SER B 1 17 ? -0.438 10.516 -5.129 1 95.06 17 SER B CA 1
ATOM 762 C C . SER B 1 17 ? -0.577 10.078 -3.674 1 95.06 17 SER B C 1
ATOM 764 O O . SER B 1 17 ? 0.417 9.75 -3.02 1 95.06 17 SER B O 1
ATOM 766 N N . ALA B 1 18 ? -1.791 10.188 -3.18 1 94.5 18 ALA B N 1
ATOM 767 C CA . ALA B 1 18 ? -2.15 9.75 -1.835 1 94.5 18 ALA B CA 1
ATOM 768 C C . ALA B 1 18 ? -3.477 8.992 -1.843 1 94.5 18 ALA B C 1
ATOM 770 O O . ALA B 1 18 ? -4.465 9.461 -2.412 1 94.5 18 ALA B O 1
ATOM 771 N N . GLU B 1 19 ? -3.436 7.82 -1.301 1 94.81 19 GLU B N 1
ATOM 772 C CA . GLU B 1 19 ? -4.617 6.965 -1.231 1 94.81 19 GLU B CA 1
ATOM 773 C C . GLU B 1 19 ? -4.91 6.547 0.207 1 94.81 19 GLU B C 1
ATOM 775 O O . GLU B 1 19 ? -3.988 6.352 1.003 1 94.81 19 GLU B O 1
ATOM 780 N N . TRP B 1 20 ? -6.18 6.484 0.442 1 93.12 20 TRP B N 1
ATOM 781 C CA . TRP B 1 20 ? -6.668 6.082 1.759 1 93.12 20 TRP B CA 1
ATOM 782 C C . TRP B 1 20 ? -7.605 4.887 1.653 1 93.12 20 TRP B C 1
ATOM 784 O O . TRP B 1 20 ? -8.43 4.812 0.739 1 93.12 20 TRP B O 1
ATOM 794 N N . SER B 1 21 ? -7.398 3.926 2.611 1 93.5 21 SER B N 1
ATOM 795 C CA . SER B 1 21 ? -8.258 2.742 2.639 1 93.5 21 SER B CA 1
ATOM 796 C C . SER B 1 21 ? -8.719 2.434 4.059 1 93.5 21 SER B C 1
ATOM 798 O O . SER B 1 21 ? -7.965 2.598 5.016 1 93.5 21 SER B O 1
ATOM 800 N N . VAL B 1 22 ? -10 2.004 4.109 1 90.62 22 VAL B N 1
ATOM 801 C CA . VAL B 1 22 ? -10.586 1.562 5.371 1 90.62 22 VAL B CA 1
ATOM 802 C C . VAL B 1 22 ? -11.188 0.169 5.199 1 90.62 22 VAL B C 1
ATOM 804 O O . VAL B 1 22 ? -11.828 -0.117 4.188 1 90.62 22 VAL B O 1
ATOM 807 N N . SER B 1 23 ? -10.844 -0.619 6.164 1 86.94 23 SER B N 1
ATOM 808 C CA . SER B 1 23 ? -11.406 -1.965 6.125 1 86.94 23 SER B CA 1
ATOM 809 C C . SER B 1 23 ? -12.93 -1.927 6.078 1 86.94 23 SER B C 1
ATOM 811 O O . SER B 1 23 ? -13.562 -1.247 6.891 1 86.94 23 SER B O 1
ATOM 813 N N . ARG B 1 24 ? -13.531 -2.346 5.043 1 72.44 24 ARG B N 1
ATOM 814 C CA . ARG B 1 24 ? -14.992 -2.463 4.996 1 72.44 24 ARG B CA 1
ATOM 815 C C . ARG B 1 24 ? -15.422 -3.924 4.93 1 72.44 24 ARG B C 1
ATOM 817 O O . ARG B 1 24 ? -16.609 -4.227 4.941 1 72.44 24 ARG B O 1
ATOM 824 N N . SER B 1 25 ? -14.453 -4.656 4.707 1 61.91 25 SER B N 1
ATOM 825 C CA . SER B 1 25 ? -14.922 -6.008 4.414 1 61.91 25 SER B CA 1
ATOM 826 C C . SER B 1 25 ? -14.609 -6.961 5.562 1 61.91 25 SER B C 1
ATOM 828 O O . SER B 1 25 ? -13.625 -6.773 6.281 1 61.91 25 SER B O 1
ATOM 830 N N . ALA B 1 26 ? -15.57 -7.656 5.738 1 57.75 26 ALA B N 1
ATOM 831 C CA . ALA B 1 26 ? -15.617 -8.781 6.668 1 57.75 26 ALA B CA 1
ATOM 832 C C . ALA B 1 26 ? -14.727 -9.922 6.18 1 57.75 26 ALA B C 1
ATOM 834 O O . ALA B 1 26 ? -14.648 -10.977 6.824 1 57.75 26 ALA B O 1
ATOM 835 N N . LEU B 1 27 ? -14.008 -9.734 5.004 1 60.38 27 LEU B N 1
ATOM 836 C CA . LEU B 1 27 ? -13.289 -10.906 4.523 1 60.38 27 LEU B CA 1
ATOM 837 C C . LEU B 1 27 ? -12.109 -11.227 5.441 1 60.38 27 LEU B C 1
ATOM 839 O O . LEU B 1 27 ? -11.484 -10.328 5.996 1 60.38 27 LEU B O 1
ATOM 843 N N . PRO B 1 28 ? -12.094 -12.523 5.691 1 64.12 28 PRO B N 1
ATOM 844 C CA . PRO B 1 28 ? -10.938 -12.953 6.477 1 64.12 28 PRO B CA 1
ATOM 845 C C . PRO B 1 28 ? -9.609 -12.477 5.887 1 64.12 28 PRO B C 1
ATOM 847 O O . PRO B 1 28 ? -9.398 -12.57 4.676 1 64.12 28 PRO B O 1
ATOM 850 N N . SER B 1 29 ? -9.023 -11.617 6.484 1 73.44 29 SER B N 1
ATOM 851 C CA . SER B 1 29 ? -7.703 -11.164 6.074 1 73.44 29 SER B CA 1
ATOM 852 C C . SER B 1 29 ? -6.727 -11.164 7.246 1 73.44 29 SER B C 1
ATOM 854 O O . SER B 1 29 ? -7.137 -11.023 8.398 1 73.44 29 SER B O 1
ATOM 856 N N . PRO B 1 30 ? -5.57 -11.602 6.906 1 87.12 30 PRO B N 1
ATOM 857 C CA . PRO B 1 30 ? -4.543 -11.469 7.945 1 87.12 30 PRO B CA 1
ATOM 858 C C . PRO B 1 30 ? -4.164 -10.016 8.219 1 87.12 30 PRO B C 1
ATOM 860 O O . PRO B 1 30 ? -2.986 -9.656 8.125 1 87.12 30 PRO B O 1
ATOM 863 N N . ALA B 1 31 ? -5.09 -9.18 8.602 1 89.62 31 ALA B N 1
ATOM 864 C CA . ALA B 1 31 ? -4.914 -7.734 8.766 1 89.62 31 ALA B CA 1
ATOM 865 C C . ALA B 1 31 ? -4.246 -7.41 10.094 1 89.62 31 ALA B C 1
ATOM 867 O O . ALA B 1 31 ? -3.795 -6.281 10.312 1 89.62 31 ALA B O 1
ATOM 868 N N . LYS B 1 32 ? -4.121 -8.305 11.023 1 90.94 32 LYS B N 1
ATOM 869 C CA . LYS B 1 32 ? -3.439 -8.188 12.305 1 90.94 32 LYS B CA 1
ATOM 870 C C . LYS B 1 32 ? -3.922 -6.957 13.07 1 90.94 32 LYS B C 1
ATOM 872 O O . LYS B 1 32 ? -3.117 -6.223 13.648 1 90.94 32 LYS B O 1
ATOM 877 N N . GLY B 1 33 ? -5.195 -6.66 12.898 1 90.81 33 GLY B N 1
ATOM 878 C CA . GLY B 1 33 ? -5.816 -5.609 13.688 1 90.81 33 GLY B CA 1
ATOM 879 C C . GLY B 1 33 ? -5.797 -4.254 13 1 90.81 33 GLY B C 1
ATOM 880 O O . GLY B 1 33 ? -6.406 -3.299 13.484 1 90.81 33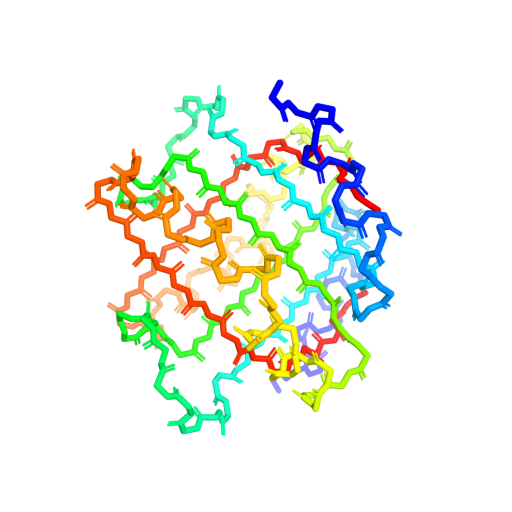 GLY B O 1
ATOM 881 N N . PHE B 1 34 ? -5.117 -4.18 11.938 1 94 34 PHE B N 1
ATOM 882 C CA . PHE B 1 34 ? -5.098 -2.914 11.219 1 94 34 PHE B CA 1
ATOM 883 C C . PHE B 1 34 ? -6.398 -2.709 10.445 1 94 34 PHE B C 1
ATOM 885 O O . PHE B 1 34 ? -6.887 -3.631 9.789 1 94 34 PHE B O 1
ATOM 892 N N . THR B 1 35 ? -6.902 -1.442 10.562 1 92.5 35 THR B N 1
ATOM 893 C CA . THR B 1 35 ? -8.219 -1.157 9.992 1 92.5 35 THR B CA 1
ATOM 894 C C . THR B 1 35 ? -8.109 -0.125 8.875 1 92.5 35 THR B C 1
ATOM 896 O O . THR B 1 35 ? -9.039 0.048 8.086 1 92.5 35 THR B O 1
ATOM 899 N N . HIS B 1 36 ? -7.031 0.599 8.867 1 93.25 36 HIS B N 1
ATOM 900 C CA . HIS B 1 36 ? -6.805 1.656 7.887 1 93.25 36 HIS B CA 1
ATOM 901 C C . HIS B 1 36 ? -5.461 1.482 7.184 1 93.25 36 HIS B C 1
ATOM 903 O O . HIS B 1 36 ? -4.555 0.839 7.723 1 93.25 36 HIS B O 1
ATOM 909 N N . ALA B 1 37 ? -5.41 1.917 6.008 1 94.31 37 ALA B N 1
ATOM 910 C CA . ALA B 1 37 ? -4.152 1.94 5.266 1 94.31 37 ALA B CA 1
ATOM 911 C C . ALA B 1 37 ? -4.039 3.205 4.422 1 94.31 37 ALA B C 1
ATOM 913 O O . ALA B 1 37 ? -5.043 3.732 3.941 1 94.31 37 ALA B O 1
ATOM 914 N N . ALA B 1 38 ? -2.84 3.695 4.293 1 93.31 38 ALA B N 1
ATOM 915 C CA . ALA B 1 38 ? -2.547 4.832 3.426 1 93.31 38 ALA B CA 1
ATOM 916 C C . ALA B 1 38 ? -1.341 4.547 2.535 1 93.31 38 ALA B C 1
ATOM 918 O O . ALA B 1 38 ? -0.361 3.943 2.982 1 93.31 38 ALA B O 1
ATOM 919 N N . VAL B 1 39 ? -1.424 4.934 1.281 1 94.94 39 VAL B N 1
ATOM 920 C CA . VAL B 1 39 ? -0.314 4.812 0.341 1 94.94 39 VAL B CA 1
ATOM 921 C C . VAL B 1 39 ? -0.026 6.172 -0.291 1 94.94 39 VAL B C 1
ATOM 923 O O . VAL B 1 39 ? -0.928 6.82 -0.831 1 94.94 39 VAL B O 1
ATOM 926 N N . MET B 1 40 ? 1.215 6.598 -0.134 1 94 40 MET B N 1
ATOM 927 C CA . MET B 1 40 ? 1.684 7.828 -0.769 1 94 40 MET B CA 1
ATOM 928 C C . MET B 1 40 ? 2.846 7.539 -1.714 1 94 40 MET B C 1
ATOM 930 O O . MET B 1 40 ? 3.713 6.719 -1.408 1 94 40 MET B O 1
ATOM 934 N N . ARG B 1 41 ? 2.85 8.258 -2.805 1 94.88 41 ARG B N 1
ATOM 935 C CA . ARG B 1 41 ? 3.906 8.094 -3.799 1 94.88 41 ARG B CA 1
ATOM 936 C C . ARG B 1 41 ? 4.684 9.391 -3.99 1 94.88 41 ARG B C 1
ATOM 938 O O . ARG B 1 41 ? 4.098 10.477 -4.008 1 94.88 41 ARG B O 1
ATOM 945 N N . PHE B 1 42 ? 5.91 9.156 -4.172 1 94.56 42 PHE B N 1
ATOM 946 C CA . PHE B 1 42 ? 6.844 10.258 -4.383 1 94.56 42 PHE B CA 1
ATOM 947 C C . PHE B 1 42 ? 7.707 10.008 -5.613 1 94.56 42 PHE B C 1
ATOM 949 O O . PHE B 1 42 ? 7.859 8.859 -6.047 1 94.56 42 PHE B O 1
ATOM 956 N N . ASP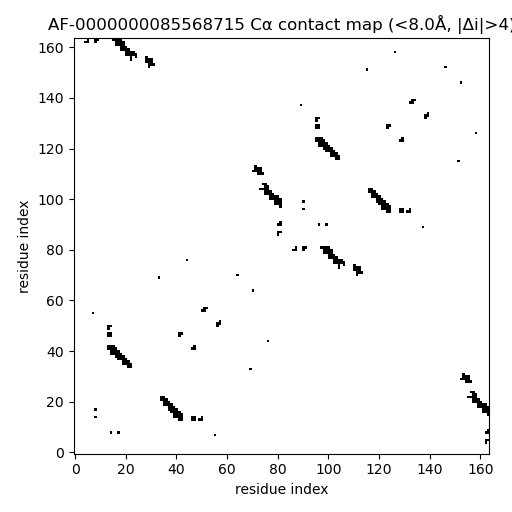 B 1 43 ? 8.289 11.086 -6.125 1 95 43 ASP B N 1
ATOM 957 C CA . ASP B 1 43 ? 9.133 10.93 -7.309 1 95 43 ASP B CA 1
ATOM 958 C C . ASP B 1 43 ? 10.531 10.445 -6.926 1 95 43 ASP B C 1
ATOM 960 O O . ASP B 1 43 ? 11.234 9.867 -7.75 1 95 43 ASP B O 1
ATOM 964 N N . SER B 1 44 ? 10.922 10.75 -5.695 1 93.25 44 SER B N 1
ATOM 965 C CA . SER B 1 44 ? 12.258 10.398 -5.23 1 93.25 44 SER B CA 1
ATOM 966 C C . SER B 1 44 ? 12.297 10.234 -3.715 1 93.25 44 SER B C 1
ATOM 968 O O . SER B 1 44 ? 11.367 10.648 -3.02 1 93.25 44 SER B O 1
ATOM 970 N N . GLN B 1 45 ? 13.336 9.539 -3.283 1 89.69 45 GLN B N 1
ATOM 971 C CA . GLN B 1 45 ? 13.547 9.414 -1.845 1 89.69 45 GLN B CA 1
ATOM 972 C C . GLN B 1 45 ? 13.703 10.781 -1.187 1 89.69 45 GLN B C 1
ATOM 974 O O . GLN B 1 45 ? 13.25 10.992 -0.06 1 89.69 45 GLN B O 1
ATOM 979 N N . GLU B 1 46 ? 14.352 11.703 -1.894 1 92.12 46 GLU B N 1
ATOM 980 C CA . GLU B 1 46 ? 14.547 13.062 -1.39 1 92.12 46 GLU B CA 1
ATOM 981 C C . GLU B 1 46 ? 13.211 13.766 -1.16 1 92.12 46 GLU B C 1
ATOM 983 O O . GLU B 1 46 ? 13.031 14.461 -0.158 1 92.12 46 GLU B O 1
ATOM 988 N N . ASP B 1 47 ? 12.328 13.531 -2.062 1 93.56 47 ASP B N 1
ATOM 989 C CA . ASP B 1 47 ? 11 14.125 -1.928 1 93.56 47 ASP B CA 1
ATOM 990 C C . ASP B 1 47 ? 10.266 13.555 -0.715 1 93.56 47 ASP B C 1
ATOM 992 O O . ASP B 1 47 ? 9.586 14.297 0.006 1 93.56 47 ASP B O 1
ATOM 996 N N . CYS B 1 48 ? 10.398 12.281 -0.54 1 90.88 48 CYS B N 1
ATOM 997 C CA . CYS B 1 48 ? 9.773 11.633 0.607 1 90.88 48 CYS B CA 1
ATOM 998 C C . CYS B 1 48 ? 10.32 12.188 1.915 1 90.88 48 CYS B C 1
ATOM 1000 O O . CYS B 1 48 ? 9.562 12.547 2.814 1 90.88 48 CYS B O 1
ATOM 1002 N N . LEU B 1 49 ? 11.594 12.312 1.991 1 89.06 49 LEU B N 1
ATOM 1003 C CA . LEU B 1 49 ? 12.234 12.82 3.199 1 89.06 49 LEU B CA 1
ATOM 1004 C C . LEU B 1 49 ? 11.828 14.266 3.463 1 89.06 49 LEU B C 1
ATOM 1006 O O . LEU B 1 49 ? 11.602 14.656 4.613 1 89.06 49 LEU B O 1
ATOM 1010 N N . ALA B 1 50 ? 11.742 15.039 2.41 1 92.62 50 ALA B N 1
ATOM 1011 C CA . ALA B 1 50 ? 11.297 16.422 2.539 1 92.62 50 ALA B CA 1
ATOM 1012 C C . ALA B 1 50 ? 9.859 16.5 3.055 1 92.62 50 ALA B C 1
ATOM 1014 O O . ALA B 1 50 ? 9.531 17.344 3.883 1 92.62 50 ALA B O 1
ATOM 1015 N N . PHE B 1 51 ? 9.062 15.539 2.527 1 92.06 51 PHE B N 1
ATOM 1016 C CA . PHE B 1 51 ? 7.68 15.484 2.977 1 92.06 51 PHE B CA 1
ATOM 1017 C C . PHE B 1 51 ? 7.602 15.117 4.453 1 92.06 51 PHE B C 1
ATOM 1019 O O . PHE B 1 51 ? 6.797 15.688 5.199 1 92.06 51 PHE B O 1
ATOM 1026 N N . MET B 1 52 ? 8.461 14.273 4.859 1 88.31 52 MET B N 1
ATOM 1027 C CA . MET B 1 52 ? 8.438 13.781 6.234 1 88.31 52 MET B CA 1
ATOM 1028 C C . MET B 1 52 ? 8.75 14.906 7.219 1 88.31 52 MET B C 1
ATOM 1030 O O . MET B 1 52 ? 8.266 14.898 8.352 1 88.31 52 MET B O 1
ATOM 1034 N N . THR B 1 53 ? 9.492 15.875 6.785 1 90.75 53 THR B N 1
ATOM 1035 C CA . THR B 1 53 ? 9.883 16.969 7.668 1 90.75 53 THR B CA 1
ATOM 1036 C C . THR B 1 53 ? 9.047 18.219 7.398 1 90.75 53 THR B C 1
ATOM 1038 O O . THR B 1 53 ? 9.219 19.234 8.062 1 90.75 53 THR B O 1
ATOM 1041 N N . HIS B 1 54 ? 8.203 18.156 6.445 1 90.75 54 HIS B N 1
ATOM 1042 C CA . HIS B 1 54 ? 7.332 19.281 6.137 1 90.75 54 HIS B CA 1
ATOM 1043 C C . HIS B 1 54 ? 6.391 19.594 7.297 1 90.75 54 HIS B C 1
ATOM 1045 O O . HIS B 1 54 ? 5.832 18.672 7.906 1 90.75 54 HIS B O 1
ATOM 1051 N N . PRO B 1 55 ? 6.211 20.844 7.582 1 90.31 55 PRO B N 1
ATOM 1052 C CA . PRO B 1 55 ? 5.379 21.203 8.734 1 90.31 55 PRO B CA 1
ATOM 1053 C C . PRO B 1 55 ? 3.963 20.641 8.641 1 90.31 55 PRO B C 1
ATOM 1055 O O . PRO B 1 55 ? 3.4 20.219 9.648 1 90.31 55 PRO B O 1
ATOM 1058 N N . ALA B 1 56 ? 3.436 20.641 7.531 1 84.38 56 ALA B N 1
ATOM 1059 C CA . ALA B 1 56 ? 2.082 20.125 7.336 1 84.38 56 ALA B CA 1
ATOM 1060 C C . ALA B 1 56 ? 2 18.641 7.684 1 84.38 56 ALA B C 1
ATOM 1062 O O . ALA B 1 56 ? 1.044 18.203 8.32 1 84.38 56 ALA B O 1
ATOM 1063 N N . HIS B 1 57 ? 2.961 17.828 7.219 1 87.88 57 HIS B N 1
ATOM 1064 C CA . HIS B 1 57 ? 2.979 16.391 7.535 1 87.88 57 HIS B CA 1
ATOM 1065 C C . HIS B 1 57 ? 3.201 16.172 9.023 1 87.88 57 HIS B C 1
ATOM 1067 O O . HIS B 1 57 ? 2.584 15.281 9.625 1 87.88 57 HIS B O 1
ATOM 1073 N N . VAL B 1 58 ? 4.098 16.953 9.562 1 88.19 58 VAL B N 1
ATOM 1074 C CA . VAL B 1 58 ? 4.414 16.781 10.977 1 88.19 58 VAL B CA 1
ATOM 1075 C C . VAL B 1 58 ? 3.158 17 11.82 1 88.19 58 VAL B C 1
ATOM 1077 O O . VAL B 1 58 ? 2.863 16.203 12.719 1 88.19 58 VAL B O 1
ATOM 1080 N N . GLU B 1 59 ? 2.418 18.031 11.516 1 86.69 59 GLU B N 1
ATOM 1081 C CA . GLU B 1 59 ? 1.182 18.312 12.242 1 86.69 59 GLU B CA 1
ATOM 1082 C C . GLU B 1 59 ? 0.156 17.203 12.031 1 86.69 59 GLU B C 1
ATOM 1084 O O . GLU B 1 59 ? -0.471 16.75 12.984 1 86.69 59 GLU B O 1
ATOM 1089 N N . LEU B 1 60 ? -0.026 16.797 10.836 1 84.44 60 LEU B N 1
ATOM 1090 C CA . LEU B 1 60 ? -0.952 15.711 10.508 1 84.44 60 LEU B CA 1
ATOM 1091 C C . LEU B 1 60 ? -0.542 14.414 11.195 1 84.44 60 LEU B C 1
ATOM 1093 O O . LEU B 1 60 ? -1.388 13.703 11.742 1 84.44 60 LEU B O 1
ATOM 1097 N N . GLY B 1 61 ? 0.709 14.125 11.078 1 86.88 61 GLY B N 1
ATOM 1098 C CA . GLY B 1 61 ? 1.229 12.922 11.711 1 86.88 61 GLY B CA 1
ATOM 1099 C C . GLY B 1 61 ? 0.963 12.867 13.203 1 86.88 61 GLY B C 1
ATOM 1100 O O . GLY B 1 61 ? 0.581 11.82 13.734 1 86.88 61 GLY B O 1
ATOM 1101 N N . ALA B 1 62 ? 1.164 14.008 13.844 1 87.81 62 ALA B N 1
ATOM 1102 C CA . ALA B 1 62 ? 0.928 14.07 15.289 1 87.81 62 ALA B CA 1
ATOM 1103 C C . ALA B 1 62 ? -0.537 13.797 15.617 1 87.81 62 ALA B C 1
ATOM 1105 O O . ALA B 1 62 ? -0.839 13.031 16.531 1 87.81 62 ALA B O 1
ATOM 1106 N N . THR B 1 63 ? -1.399 14.375 14.898 1 84.94 63 THR B N 1
ATOM 1107 C CA . THR B 1 63 ? -2.832 14.18 15.086 1 84.94 63 THR B CA 1
ATOM 1108 C C . THR B 1 63 ? -3.215 12.727 14.828 1 84.94 63 THR B C 1
ATOM 1110 O O . THR B 1 63 ? -3.982 12.133 15.594 1 84.94 63 THR B O 1
ATOM 1113 N N . PHE B 1 64 ? -2.652 12.188 13.836 1 86.12 64 PHE B N 1
ATOM 1114 C CA . PHE B 1 64 ? -2.947 10.812 13.461 1 86.12 64 PHE B CA 1
ATOM 1115 C C . PHE B 1 64 ? -2.455 9.844 14.523 1 86.12 64 PHE B C 1
ATOM 1117 O O . PHE B 1 64 ? -3.188 8.938 14.938 1 86.12 64 PHE B O 1
ATOM 1124 N N . LEU B 1 65 ? -1.242 10.062 14.977 1 87.56 65 LEU B N 1
ATOM 1125 C CA . LEU B 1 65 ? -0.66 9.156 15.961 1 87.56 65 LEU B CA 1
ATOM 1126 C C . LEU B 1 65 ? -1.444 9.195 17.266 1 87.56 65 LEU B C 1
ATOM 1128 O O . LEU B 1 65 ? -1.536 8.195 17.984 1 87.56 65 LEU B O 1
ATOM 1132 N N . ASP B 1 66 ? -2.074 10.297 17.484 1 90.19 66 ASP B N 1
ATOM 1133 C CA . ASP B 1 66 ? -2.908 10.43 18.688 1 90.19 66 ASP B CA 1
ATOM 1134 C C . ASP B 1 66 ? -4.223 9.672 18.516 1 90.19 66 ASP B C 1
ATOM 1136 O O . ASP B 1 66 ? -4.84 9.281 19.516 1 90.19 66 ASP B O 1
ATOM 1140 N N . ALA B 1 67 ? -4.594 9.422 17.344 1 88.94 67 ALA B N 1
ATOM 1141 C CA . ALA B 1 67 ? -5.91 8.867 17.062 1 88.94 67 ALA B CA 1
ATOM 1142 C C . ALA B 1 67 ? -5.832 7.355 16.859 1 88.94 67 ALA B C 1
ATOM 1144 O O . ALA B 1 67 ? -6.852 6.66 16.906 1 88.94 67 ALA B O 1
ATOM 1145 N N . VAL B 1 68 ? -4.625 6.879 16.672 1 89.94 68 VAL B N 1
ATOM 1146 C CA . VAL B 1 68 ? -4.531 5.469 16.297 1 89.94 68 VAL B CA 1
ATOM 1147 C C . VAL B 1 68 ? -3.936 4.668 17.453 1 89.94 68 VAL B C 1
ATOM 1149 O O . VAL B 1 68 ? -3.162 5.203 18.266 1 89.94 68 VAL B O 1
ATOM 1152 N N . ASP B 1 69 ? -4.324 3.387 17.531 1 93.75 69 ASP B N 1
ATOM 1153 C CA . ASP B 1 69 ? -3.816 2.484 18.562 1 93.75 69 ASP B CA 1
ATOM 1154 C C . ASP B 1 69 ? -2.457 1.909 18.172 1 93.75 69 ASP B C 1
ATOM 1156 O O . ASP B 1 69 ? -1.645 1.576 19.031 1 93.75 69 ASP B O 1
ATOM 1160 N N . ASP B 1 70 ? -2.262 1.755 16.953 1 93.62 70 ASP B N 1
ATOM 1161 C CA . ASP B 1 70 ? -1.054 1.159 16.391 1 93.62 70 ASP B CA 1
ATOM 1162 C C . ASP B 1 70 ? -0.749 1.731 15.008 1 93.62 70 ASP B C 1
ATOM 1164 O O . ASP B 1 70 ? -1.659 2.148 14.289 1 93.62 70 ASP B O 1
ATOM 1168 N N . PHE B 1 71 ? 0.527 1.783 14.758 1 93.5 71 PHE B N 1
ATOM 1169 C CA . PHE B 1 71 ? 0.944 2.379 13.492 1 93.5 71 PHE B CA 1
ATOM 1170 C C . PHE B 1 71 ? 2.117 1.611 12.891 1 93.5 71 PHE B C 1
ATOM 1172 O O . PHE B 1 71 ? 3.105 1.344 13.578 1 93.5 71 PHE B O 1
ATOM 1179 N N . LEU B 1 72 ? 1.914 1.146 11.719 1 93.5 72 LEU B N 1
ATOM 1180 C CA . LEU B 1 72 ? 2.963 0.534 10.914 1 93.5 72 LEU B CA 1
ATOM 1181 C C . LEU B 1 72 ? 3.252 1.371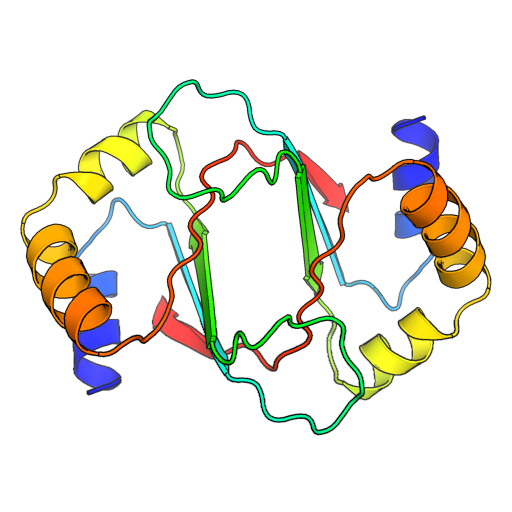 9.672 1 93.5 72 LEU B C 1
ATOM 1183 O O . LEU B 1 72 ? 2.334 1.727 8.93 1 93.5 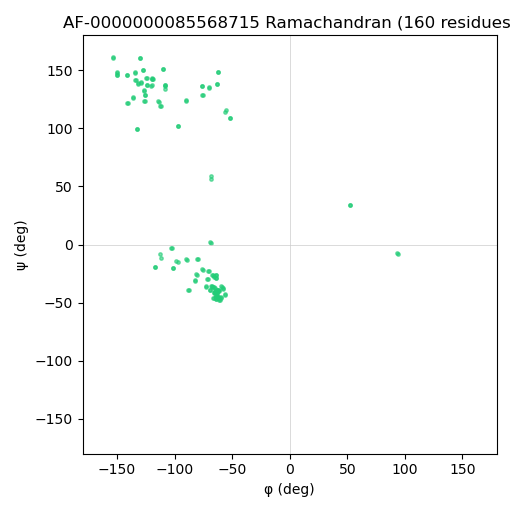72 LEU B O 1
ATOM 1187 N N . GLY B 1 73 ? 4.52 1.783 9.508 1 92.25 73 GLY B N 1
ATOM 1188 C CA . GLY B 1 73 ? 4.922 2.598 8.367 1 92.25 73 GLY B CA 1
ATOM 1189 C C . GLY B 1 73 ? 6.082 2.006 7.59 1 92.25 73 GLY B C 1
ATOM 1190 O O . GLY B 1 73 ? 7.102 1.634 8.172 1 92.25 73 GLY B O 1
ATOM 1191 N N . LEU B 1 74 ? 5.91 1.895 6.301 1 92.12 74 LEU B N 1
ATOM 1192 C CA . LEU B 1 74 ? 6.949 1.423 5.391 1 92.12 74 LEU B CA 1
ATOM 1193 C C . LEU B 1 74 ? 7.281 2.486 4.352 1 92.12 74 LEU B C 1
ATOM 1195 O O . LEU B 1 74 ? 6.391 3.174 3.848 1 92.12 74 LEU B O 1
ATOM 1199 N N . ASN B 1 75 ? 8.586 2.641 4.113 1 89.88 75 ASN B N 1
ATOM 1200 C CA . ASN B 1 75 ? 9.086 3.525 3.066 1 89.88 75 ASN B CA 1
ATOM 1201 C C . ASN B 1 75 ? 10.156 2.838 2.217 1 89.88 75 ASN B C 1
ATOM 1203 O O . ASN B 1 75 ? 11.312 2.742 2.625 1 89.88 75 ASN B O 1
ATOM 1207 N N . PHE B 1 76 ? 9.68 2.369 1.056 1 91.44 76 PHE B N 1
ATOM 1208 C CA . PHE B 1 76 ? 10.555 1.562 0.214 1 91.44 76 PHE B CA 1
ATOM 1209 C C . PHE B 1 76 ? 10.469 2.004 -1.241 1 91.44 76 PHE B C 1
ATOM 1211 O O . PHE B 1 76 ? 9.43 2.508 -1.681 1 91.44 76 PHE B O 1
ATOM 1218 N N . PRO B 1 77 ? 11.633 1.857 -1.94 1 92.19 77 PRO B N 1
ATOM 1219 C CA . PRO B 1 77 ? 11.508 2.021 -3.391 1 92.19 77 PRO B CA 1
ATOM 1220 C C . PRO B 1 77 ? 10.586 0.984 -4.023 1 92.19 77 PRO B C 1
ATOM 1222 O O . PRO B 1 77 ? 10.492 -0.146 -3.539 1 92.19 77 PRO B O 1
ATOM 1225 N N . VAL B 1 78 ? 9.922 1.45 -5.105 1 92.94 78 VAL B N 1
ATOM 1226 C CA . VAL B 1 78 ? 8.906 0.585 -5.691 1 92.94 78 VAL B CA 1
ATOM 1227 C C . VAL B 1 78 ? 9.398 0.029 -7.023 1 92.94 78 VAL B C 1
ATOM 1229 O O . VAL B 1 78 ? 9.992 0.756 -7.824 1 92.94 78 VAL B O 1
ATOM 1232 N N . LEU B 1 79 ? 9.148 -1.241 -7.207 1 91 79 LEU B N 1
ATOM 1233 C CA . LEU B 1 79 ? 9.328 -1.921 -8.484 1 91 79 LEU B CA 1
ATOM 1234 C C . LEU B 1 79 ? 7.988 -2.348 -9.07 1 91 79 LEU B C 1
ATOM 1236 O O . LEU B 1 79 ? 7.227 -3.07 -8.422 1 91 79 LEU B O 1
ATOM 1240 N N . SER B 1 80 ? 7.691 -1.804 -10.273 1 91.81 80 SER B N 1
ATOM 1241 C CA . SER B 1 80 ? 6.441 -2.186 -10.922 1 91.81 80 SER B CA 1
ATOM 1242 C C . SER B 1 80 ? 6.539 -3.582 -11.531 1 91.81 80 SER B C 1
ATOM 1244 O O . SER B 1 80 ? 7.449 -3.861 -12.32 1 91.81 80 SER B O 1
ATOM 1246 N N . LEU B 1 81 ? 5.574 -4.461 -11.219 1 89.69 81 LEU B N 1
ATOM 1247 C CA . LEU B 1 81 ? 5.555 -5.824 -11.734 1 89.69 81 LEU B CA 1
ATOM 1248 C C . LEU B 1 81 ? 4.562 -5.949 -12.891 1 89.69 81 LEU B C 1
ATOM 1250 O O . LEU B 1 81 ? 4.605 -6.922 -13.648 1 89.69 81 LEU B O 1
ATOM 1254 N N . LYS B 1 82 ? 3.693 -5.07 -12.945 1 87.44 82 LYS B N 1
ATOM 1255 C CA . LYS B 1 82 ? 2.678 -5.008 -13.992 1 87.44 82 LYS B CA 1
ATOM 1256 C C . LYS B 1 82 ? 2.211 -3.572 -14.219 1 87.44 82 LYS B C 1
ATOM 1258 O O . LYS B 1 82 ? 1.859 -2.869 -13.273 1 87.44 82 LYS B O 1
#

Secondary structure (DSSP, 8-state):
-HHHHHHHHHH-TT-SEEEEEE----S----TT--EEEEEE-SSHHHHHHHHHSHHHHHHHHHHHHH-S--------EEE--/-HHHHHHHHHH-TT-SEEEEEE---------TT--EEEEEE-SSHHHHHHHHHSHHHHHHHHHHHHH-S--------EEE--

Foldseek 3Di:
DVVVVVVLVVPLPQWPDKDKDADPDPDDDPCVPDGIDMDTDGPDPVSVVCCCPDPSNVVVVVVVVVVDPDDDDDDDDDDDPD/DVVVVVVLVVPLPQWPDKDKDADPDPDDDPCVPDGIDMDTDGPDPVSVVCCCPDPSNVVVVVVVVVVDPDDDDDDDDDDDPD

Radius of gyration: 16.57 Å; Cα contacts (8 Å, |Δi|>4): 202; chains: 2; bounding box: 34×43×36 Å